Protein AF-A0A7V4Q8A7-F1 (afdb_monomer_lite)

Foldseek 3Di:
DVVVVVVVVLLVVLVVVLVVCLVCVQVVCVVVVHDCLCSVLSNLVSVLVVLVVLVVVLLVVCVVVVVVVLSVVLVVQLVVQLVVLQVVLVVVHDVSHSVSSSVSSVVSSVVSVVVVVVVVVVVCCVVPVVD

Secondary structure (DSSP, 8-state):
-HHHHHHHHHHHHHHHHHHHHHHHHHHHHHHTT--GGGHHHHHHHHHHHHHHHHHHHHHHHHHHTT-HHHHHHHHHHHHHHHHHHHHHHHHH-GGGTTHHHHHHHHHHHHHHHHHHHHHHHHHHHHHHS--

Radius of gyration: 18.24 Å; chains: 1; bounding box: 48×32×51 Å

Structure (mmCIF, N/CA/C/O backbone):
data_AF-A0A7V4Q8A7-F1
#
_entry.id   AF-A0A7V4Q8A7-F1
#
loop_
_atom_site.group_PDB
_atom_site.id
_atom_site.type_symbol
_atom_site.label_atom_id
_atom_site.label_alt_id
_atom_site.label_comp_id
_atom_site.label_asym_id
_atom_site.label_entity_id
_atom_site.label_seq_id
_atom_site.pdbx_PDB_ins_code
_atom_site.Cartn_x
_atom_site.Cartn_y
_atom_site.Cartn_z
_atom_site.occupancy
_atom_site.B_iso_or_equiv
_atom_site.auth_seq_id
_atom_site.auth_comp_id
_atom_site.auth_asym_id
_atom_site.auth_atom_id
_atom_site.pdbx_PDB_model_num
ATOM 1 N N . ARG A 1 1 ? -4.305 15.530 18.079 1.00 52.50 1 ARG A N 1
ATOM 2 C CA . ARG A 1 1 ? -3.205 16.187 17.324 1.00 52.50 1 ARG A CA 1
ATOM 3 C C . ARG A 1 1 ? -2.161 15.172 16.861 1.00 52.50 1 ARG A C 1
ATOM 5 O O . ARG A 1 1 ? -2.048 15.027 15.655 1.00 52.50 1 ARG A O 1
ATOM 12 N N . MET A 1 2 ? -1.559 14.378 17.760 1.00 59.06 2 MET A N 1
ATOM 13 C CA . MET A 1 2 ? -0.540 13.366 17.405 1.00 59.06 2 MET A CA 1
ATOM 14 C C . MET A 1 2 ? -0.938 12.386 16.282 1.00 59.06 2 MET A C 1
ATOM 16 O O . MET A 1 2 ? -0.167 12.187 15.354 1.00 59.06 2 MET A O 1
ATOM 20 N N . ALA A 1 3 ? -2.156 11.825 16.295 1.00 64.75 3 ALA A N 1
ATOM 21 C CA . ALA A 1 3 ? -2.579 10.874 15.253 1.00 64.75 3 ALA A CA 1
ATOM 22 C C . ALA A 1 3 ? -2.663 11.496 13.844 1.00 64.75 3 ALA A C 1
ATOM 24 O O . ALA A 1 3 ? -2.374 10.839 12.850 1.00 64.75 3 ALA A O 1
ATOM 25 N N . ARG A 1 4 ? -3.033 12.781 13.751 1.00 71.00 4 ARG A N 1
ATOM 26 C CA . ARG A 1 4 ? -3.128 13.493 12.471 1.00 71.00 4 ARG A CA 1
ATOM 27 C C . ARG A 1 4 ? -1.733 13.802 11.922 1.00 71.00 4 ARG A C 1
ATOM 29 O O . ARG A 1 4 ? -1.510 13.622 10.733 1.00 71.00 4 ARG A O 1
ATOM 36 N N . GLU A 1 5 ? -0.806 14.219 12.782 1.00 78.25 5 GLU A N 1
ATOM 37 C CA . GLU A 1 5 ? 0.594 14.471 12.409 1.00 78.25 5 GLU A CA 1
ATOM 38 C C . GLU A 1 5 ? 1.302 13.195 11.944 1.00 78.25 5 GLU A C 1
ATOM 40 O O . GLU A 1 5 ? 1.916 13.208 10.882 1.00 78.25 5 GLU A O 1
ATOM 45 N N . GLY A 1 6 ? 1.110 12.070 12.644 1.00 80.06 6 GLY A N 1
ATOM 46 C CA . GLY A 1 6 ? 1.687 10.786 12.237 1.00 80.06 6 GLY A CA 1
ATOM 47 C C . GLY A 1 6 ? 1.229 10.328 10.847 1.00 80.06 6 GLY A C 1
ATOM 48 O O . GLY A 1 6 ? 2.048 9.895 10.041 1.00 80.06 6 GLY A O 1
ATOM 49 N N . ILE A 1 7 ? -0.061 10.485 10.521 1.00 81.62 7 ILE A N 1
ATOM 50 C CA . ILE A 1 7 ? -0.581 10.167 9.179 1.00 81.62 7 ILE A CA 1
ATOM 51 C C . ILE A 1 7 ? 0.042 11.086 8.118 1.00 81.62 7 ILE A C 1
ATOM 53 O O . ILE A 1 7 ? 0.434 10.612 7.052 1.00 81.62 7 ILE A O 1
ATOM 57 N N . TYR A 1 8 ? 0.174 12.386 8.402 1.00 85.44 8 TYR A N 1
ATOM 58 C CA . TYR A 1 8 ? 0.816 13.317 7.471 1.00 85.44 8 TYR A CA 1
ATOM 59 C C . TYR A 1 8 ? 2.285 12.981 7.225 1.00 85.44 8 TYR A C 1
ATOM 61 O O . TYR A 1 8 ? 2.737 13.074 6.085 1.00 85.44 8 TYR A O 1
ATOM 69 N N . ASP A 1 9 ? 3.027 12.582 8.252 1.00 90.06 9 ASP A N 1
ATOM 70 C CA . ASP A 1 9 ? 4.436 12.230 8.094 1.00 90.06 9 ASP A CA 1
ATOM 71 C C . ASP A 1 9 ? 4.613 10.933 7.302 1.00 90.06 9 ASP A C 1
ATOM 73 O O . ASP A 1 9 ? 5.452 10.883 6.403 1.00 90.06 9 ASP A O 1
ATOM 77 N N . ILE A 1 10 ? 3.755 9.932 7.524 1.00 89.56 10 ILE A N 1
ATOM 78 C CA . ILE A 1 10 ? 3.729 8.709 6.709 1.00 89.56 10 ILE A CA 1
ATOM 79 C C . ILE A 1 10 ? 3.475 9.045 5.233 1.00 89.56 10 ILE A C 1
ATOM 81 O O . ILE A 1 10 ? 4.205 8.578 4.358 1.00 89.56 10 ILE A O 1
ATOM 85 N N . ILE A 1 11 ? 2.476 9.887 4.946 1.00 89.44 11 ILE A N 1
ATOM 86 C CA . ILE A 1 11 ? 2.150 10.286 3.569 1.00 89.44 11 ILE A CA 1
ATOM 87 C C . ILE A 1 11 ? 3.319 11.039 2.926 1.00 89.44 11 ILE A C 1
ATOM 89 O O . ILE A 1 11 ? 3.654 10.760 1.776 1.00 89.44 11 ILE A O 1
ATOM 93 N N . LYS A 1 12 ? 3.972 11.961 3.646 1.00 92.50 12 LYS A N 1
ATOM 94 C CA . LYS A 1 12 ? 5.145 12.687 3.129 1.00 92.50 12 LYS A CA 1
ATOM 95 C C . LYS A 1 12 ? 6.285 11.739 2.783 1.00 92.50 12 LYS A C 1
ATOM 97 O O . LYS A 1 12 ? 6.854 11.857 1.701 1.00 92.50 12 LYS A O 1
ATOM 102 N N . VAL A 1 13 ? 6.612 10.808 3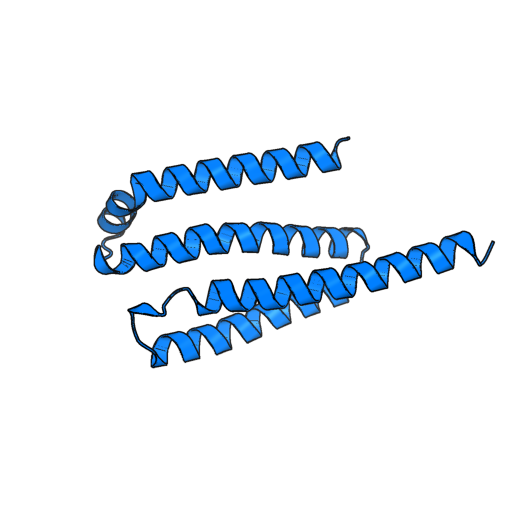.681 1.00 93.69 13 VAL A N 1
ATOM 103 C CA . VAL A 1 13 ? 7.691 9.837 3.461 1.00 93.69 13 VAL A CA 1
ATOM 104 C C . VAL A 1 13 ? 7.361 8.943 2.268 1.00 93.69 13 VAL A C 1
ATOM 106 O O . VAL A 1 13 ? 8.205 8.776 1.391 1.00 93.69 13 VAL A O 1
ATOM 109 N N . GLN A 1 14 ? 6.126 8.443 2.171 1.00 94.75 14 GLN A N 1
ATOM 110 C CA . GLN A 1 14 ? 5.699 7.616 1.043 1.00 94.75 14 GLN A CA 1
ATOM 111 C C . GLN A 1 14 ? 5.726 8.388 -0.283 1.00 94.75 14 GLN A C 1
ATOM 113 O O . GLN A 1 14 ? 6.173 7.851 -1.297 1.00 94.75 14 GLN A O 1
ATOM 118 N N . ALA A 1 15 ? 5.289 9.650 -0.294 1.00 93.25 15 ALA A N 1
ATOM 119 C CA . ALA A 1 15 ? 5.328 10.497 -1.483 1.00 93.25 15 ALA A CA 1
ATOM 120 C C . ALA A 1 15 ? 6.772 10.792 -1.918 1.00 93.25 15 ALA A C 1
ATOM 122 O O . ALA A 1 15 ? 7.099 10.658 -3.096 1.00 93.25 15 ALA A O 1
ATOM 123 N N . ALA A 1 16 ? 7.655 11.123 -0.972 1.00 95.38 16 ALA A N 1
ATOM 124 C CA . ALA A 1 16 ? 9.072 11.344 -1.243 1.00 95.38 16 ALA A CA 1
ATOM 125 C C . ALA A 1 16 ? 9.747 10.076 -1.788 1.00 95.38 16 ALA A C 1
ATOM 127 O O . ALA A 1 16 ? 10.448 10.142 -2.798 1.00 95.38 16 ALA A O 1
ATOM 128 N N . ALA A 1 17 ? 9.481 8.917 -1.178 1.00 93.94 17 ALA A N 1
ATOM 129 C CA . ALA A 1 17 ? 9.972 7.626 -1.653 1.00 93.94 17 ALA A CA 1
ATOM 130 C C . ALA A 1 17 ? 9.453 7.308 -3.062 1.00 93.94 17 ALA A C 1
ATOM 132 O O . ALA A 1 17 ? 10.224 6.903 -3.927 1.00 93.94 17 ALA A O 1
ATOM 133 N N . THR A 1 18 ? 8.169 7.561 -3.321 1.00 94.56 18 THR A N 1
ATOM 134 C CA . THR A 1 18 ? 7.551 7.361 -4.640 1.00 94.56 18 THR A CA 1
ATOM 135 C C . THR A 1 18 ? 8.241 8.210 -5.705 1.00 94.56 18 THR A C 1
ATOM 137 O O . THR A 1 18 ? 8.662 7.681 -6.730 1.00 94.56 18 THR A O 1
ATOM 140 N N . ILE A 1 19 ? 8.438 9.507 -5.449 1.00 95.38 19 ILE A N 1
ATOM 141 C CA . ILE A 1 19 ? 9.128 10.413 -6.379 1.00 95.38 19 ILE A CA 1
ATOM 142 C C . ILE A 1 19 ? 10.576 9.961 -6.605 1.00 95.38 19 ILE A C 1
ATOM 144 O O . ILE A 1 19 ? 11.026 9.894 -7.749 1.00 95.38 19 ILE A O 1
ATOM 148 N N . ALA A 1 20 ? 11.294 9.606 -5.538 1.00 95.06 20 ALA A N 1
ATOM 149 C CA . ALA A 1 20 ? 12.671 9.131 -5.630 1.00 95.06 20 ALA A CA 1
ATOM 150 C C . ALA A 1 20 ? 12.784 7.862 -6.492 1.00 95.06 20 ALA A C 1
ATOM 152 O O . ALA A 1 20 ? 13.629 7.799 -7.385 1.00 95.06 20 ALA A O 1
ATOM 153 N N . VAL A 1 21 ? 11.901 6.879 -6.290 1.00 94.25 21 VAL A N 1
ATOM 154 C CA . VAL A 1 21 ? 11.891 5.644 -7.088 1.00 94.25 21 VAL A CA 1
ATOM 155 C C . VAL A 1 21 ? 11.476 5.914 -8.532 1.00 94.25 21 VAL A C 1
ATOM 157 O O . VAL A 1 21 ? 12.035 5.306 -9.438 1.00 94.25 21 VAL A O 1
ATOM 160 N N . PHE A 1 22 ? 10.562 6.850 -8.791 1.00 92.94 22 PHE A N 1
ATOM 161 C CA . PHE A 1 22 ? 10.199 7.216 -10.163 1.00 92.94 22 PHE A CA 1
ATOM 162 C C . PHE A 1 22 ? 11.380 7.831 -10.924 1.00 92.94 22 PHE A C 1
ATOM 164 O O . PHE A 1 22 ? 11.644 7.439 -12.063 1.00 92.94 22 PHE A O 1
ATOM 171 N N . LEU A 1 23 ? 12.126 8.731 -10.275 1.00 93.94 23 LEU A N 1
ATOM 172 C CA . LEU A 1 23 ? 13.326 9.365 -10.831 1.00 93.94 23 LEU A CA 1
ATOM 173 C C . LEU A 1 23 ? 14.461 8.358 -11.049 1.00 93.94 23 LEU A C 1
ATOM 175 O O . LEU A 1 23 ? 15.137 8.386 -12.075 1.00 93.94 23 LEU A O 1
ATOM 179 N N . MET A 1 24 ? 14.668 7.456 -10.088 1.00 93.19 24 MET A N 1
ATOM 180 C CA . MET A 1 24 ? 15.769 6.490 -10.105 1.00 93.19 24 MET A CA 1
ATOM 181 C C . MET A 1 24 ? 15.387 5.138 -10.716 1.00 93.19 24 MET A C 1
ATOM 183 O O . MET A 1 24 ? 16.229 4.246 -10.772 1.00 93.19 24 MET A O 1
ATOM 187 N N . GLY A 1 25 ? 14.150 4.963 -11.187 1.00 89.25 25 GLY A N 1
ATOM 188 C CA . GLY A 1 25 ? 13.586 3.652 -11.518 1.00 89.25 25 GLY A CA 1
ATOM 189 C C . GLY A 1 25 ? 14.422 2.877 -12.529 1.00 89.25 25 GLY A C 1
ATOM 190 O O . GLY A 1 25 ? 14.760 1.719 -12.300 1.00 89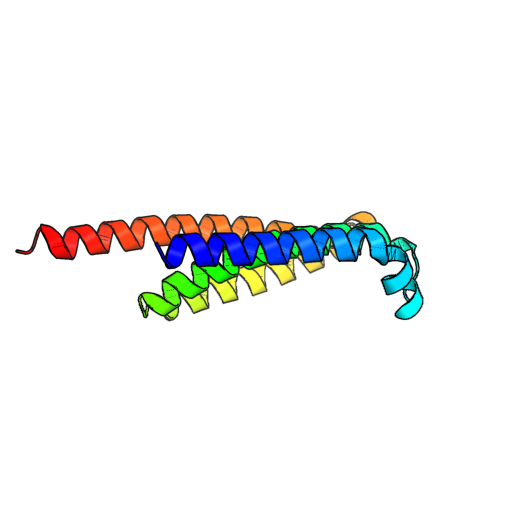.25 25 GLY A O 1
ATOM 191 N N . ARG A 1 26 ? 14.856 3.535 -13.612 1.00 89.56 26 ARG A N 1
ATOM 192 C CA . ARG A 1 26 ? 15.713 2.897 -14.623 1.00 89.56 26 ARG A CA 1
ATOM 193 C C . ARG A 1 26 ? 17.061 2.473 -14.041 1.00 89.56 26 ARG A C 1
ATOM 195 O O . ARG A 1 26 ? 17.493 1.355 -14.296 1.00 89.56 26 ARG A O 1
ATOM 202 N N . THR A 1 27 ? 17.687 3.342 -13.249 1.00 90.12 27 THR A N 1
ATOM 203 C CA . THR A 1 27 ? 18.973 3.078 -12.590 1.00 90.12 27 THR A CA 1
ATOM 204 C C . THR A 1 27 ? 18.864 1.905 -11.620 1.00 90.12 27 THR A C 1
ATOM 206 O O . THR A 1 27 ? 19.707 1.011 -11.657 1.00 90.12 27 THR A O 1
ATOM 209 N N . LEU A 1 28 ? 17.799 1.867 -10.811 1.00 90.19 28 LEU A N 1
ATOM 210 C CA . LEU A 1 28 ? 17.501 0.775 -9.882 1.00 90.19 28 LEU A CA 1
ATOM 211 C C . LEU A 1 28 ? 17.349 -0.559 -10.621 1.00 90.19 28 LEU A C 1
ATOM 213 O O . LEU A 1 28 ? 17.972 -1.542 -10.226 1.00 90.19 28 LEU A O 1
ATOM 217 N N . LEU A 1 29 ? 16.600 -0.586 -11.731 1.00 90.12 29 LEU A N 1
ATOM 218 C CA . LEU A 1 29 ? 16.446 -1.795 -12.548 1.00 90.12 29 LEU A CA 1
ATOM 219 C C . LEU A 1 29 ? 17.781 -2.259 -13.135 1.00 90.12 29 LEU A C 1
ATOM 221 O O . LEU A 1 29 ? 18.123 -3.434 -13.023 1.00 90.12 29 LEU A O 1
ATOM 225 N N . THR A 1 30 ? 18.563 -1.346 -13.717 1.00 90.06 30 THR A N 1
ATOM 226 C CA . THR A 1 30 ? 19.862 -1.700 -14.307 1.00 90.06 30 THR A CA 1
ATOM 227 C C . THR A 1 30 ? 20.871 -2.165 -13.261 1.00 90.06 30 THR A C 1
ATOM 229 O O . THR A 1 30 ? 21.623 -3.098 -13.525 1.00 90.06 30 THR A O 1
ATOM 232 N N . MET A 1 31 ? 20.860 -1.568 -12.065 1.00 90.81 31 MET A N 1
ATOM 233 C CA . MET A 1 31 ? 21.716 -1.975 -10.949 1.00 90.81 31 MET A CA 1
ATOM 234 C C . MET A 1 31 ? 21.329 -3.361 -10.420 1.00 90.81 31 MET A C 1
ATOM 236 O O . MET A 1 31 ? 22.201 -4.138 -10.048 1.00 90.81 31 MET A O 1
ATOM 240 N N . ALA A 1 32 ? 20.036 -3.691 -10.441 1.00 88.62 32 ALA A N 1
ATOM 241 C CA . ALA A 1 32 ? 19.523 -5.012 -10.090 1.00 88.62 32 ALA A CA 1
ATOM 242 C C . ALA A 1 32 ? 19.715 -6.071 -11.198 1.00 88.62 32 ALA A C 1
ATOM 244 O O . ALA A 1 32 ? 19.355 -7.229 -10.997 1.00 88.62 32 ALA A O 1
ATOM 245 N N . GLY A 1 33 ? 20.248 -5.701 -12.371 1.00 88.69 33 GLY A N 1
ATOM 246 C CA . GLY A 1 33 ? 20.380 -6.604 -13.521 1.00 88.69 33 GLY A CA 1
ATOM 247 C C . GLY A 1 33 ? 19.046 -6.957 -14.196 1.00 88.69 33 GLY A C 1
ATOM 248 O O . GLY A 1 33 ? 18.967 -7.933 -14.939 1.00 88.69 33 GLY A O 1
ATOM 249 N N . ILE A 1 34 ? 17.992 -6.177 -13.944 1.00 87.50 34 ILE A N 1
ATOM 250 C CA . ILE A 1 34 ? 16.641 -6.396 -14.467 1.00 87.50 34 ILE A CA 1
ATOM 251 C C . ILE A 1 34 ? 16.453 -5.583 -15.753 1.00 87.50 34 ILE A C 1
ATOM 253 O O . ILE A 1 34 ? 16.812 -4.406 -15.837 1.00 87.50 34 ILE A O 1
ATOM 257 N N . GLY A 1 35 ? 15.862 -6.205 -16.775 1.00 85.94 35 GLY A N 1
ATOM 258 C CA . GLY A 1 35 ? 15.581 -5.539 -18.046 1.00 85.94 35 GLY A CA 1
ATOM 259 C C . GLY A 1 35 ? 14.626 -4.350 -17.886 1.00 85.94 35 GLY A C 1
ATOM 260 O O . GLY A 1 35 ? 13.627 -4.430 -17.179 1.00 85.94 35 GLY A O 1
ATOM 261 N N . VAL A 1 36 ? 14.876 -3.261 -18.619 1.00 83.06 36 VAL A N 1
ATOM 262 C CA . VAL A 1 36 ? 14.062 -2.023 -18.573 1.00 83.06 36 VAL A CA 1
ATOM 263 C C . VAL A 1 36 ? 12.602 -2.253 -19.009 1.00 83.06 36 VAL A C 1
ATOM 265 O O . VAL A 1 36 ? 11.739 -1.420 -18.761 1.00 83.06 36 VAL A O 1
ATOM 268 N N . VAL A 1 37 ? 12.288 -3.410 -19.598 1.00 85.94 37 VAL A N 1
ATOM 269 C CA . VAL A 1 37 ? 10.913 -3.832 -19.916 1.00 85.94 37 VAL A CA 1
ATOM 270 C C . VAL A 1 37 ? 10.001 -3.902 -18.681 1.00 85.94 37 VAL A C 1
ATOM 272 O O . VAL A 1 37 ? 8.798 -3.706 -18.808 1.00 85.94 37 VAL A O 1
ATOM 275 N N . TYR A 1 38 ? 10.561 -4.107 -17.484 1.00 86.88 38 TYR A N 1
ATOM 276 C CA . TYR A 1 38 ? 9.814 -4.162 -16.221 1.00 86.88 38 TYR A CA 1
ATOM 277 C C . TYR A 1 38 ? 9.615 -2.787 -15.562 1.00 86.88 38 TYR A C 1
ATOM 279 O O . TYR A 1 38 ? 9.085 -2.698 -14.459 1.00 86.88 38 TYR A O 1
ATOM 287 N N . LEU A 1 39 ? 10.019 -1.692 -16.214 1.00 88.12 39 LEU A N 1
ATOM 288 C CA . LEU A 1 39 ? 9.831 -0.341 -15.677 1.00 88.12 39 LEU A CA 1
ATOM 289 C C . LEU A 1 39 ? 8.351 -0.007 -15.377 1.00 88.12 39 LEU A C 1
ATOM 291 O O . LEU A 1 39 ? 8.089 0.543 -14.308 1.00 88.12 39 LEU A O 1
ATOM 295 N N . PRO A 1 40 ? 7.370 -0.365 -16.236 1.00 88.50 40 PRO A N 1
ATOM 296 C CA . PRO A 1 40 ? 5.957 -0.138 -15.930 1.00 88.50 40 PRO A CA 1
ATOM 297 C C . PRO A 1 40 ? 5.491 -0.910 -14.691 1.00 88.50 40 PRO A C 1
ATOM 299 O O . PRO A 1 40 ? 4.725 -0.373 -13.896 1.00 88.50 40 PRO A O 1
ATOM 302 N N . LEU A 1 41 ? 5.999 -2.133 -14.498 1.00 90.12 41 LEU A N 1
ATOM 303 C CA . LEU A 1 41 ? 5.713 -2.950 -13.318 1.00 90.12 41 LEU A CA 1
ATOM 304 C C . LEU A 1 41 ? 6.192 -2.251 -12.042 1.00 90.12 41 LEU A C 1
ATOM 306 O O . LEU A 1 41 ? 5.414 -2.099 -11.107 1.00 90.12 41 LEU A O 1
ATOM 310 N N . LEU A 1 42 ? 7.431 -1.740 -12.044 1.00 91.38 42 LEU A N 1
ATOM 311 C CA . LEU A 1 42 ? 7.963 -0.973 -10.915 1.00 91.38 42 LEU A CA 1
ATOM 312 C C . LEU A 1 42 ? 7.052 0.214 -10.570 1.00 91.38 42 LEU A C 1
ATOM 314 O O . LEU A 1 42 ? 6.760 0.444 -9.401 1.00 91.38 42 LEU A O 1
ATOM 318 N N . TYR A 1 43 ? 6.590 0.971 -11.567 1.00 91.06 43 TYR A N 1
ATOM 319 C CA . TYR A 1 43 ? 5.723 2.125 -11.321 1.00 91.06 43 TYR A CA 1
ATOM 320 C C . TYR A 1 43 ? 4.363 1.733 -10.741 1.00 91.06 43 TYR A C 1
ATOM 322 O O . TYR A 1 43 ? 3.886 2.403 -9.824 1.00 91.06 43 TYR A O 1
ATOM 330 N N . ILE A 1 44 ? 3.764 0.643 -11.224 1.00 91.88 44 ILE A N 1
ATOM 331 C CA . ILE A 1 44 ? 2.509 0.112 -10.677 1.00 91.88 44 ILE A CA 1
ATOM 332 C C . ILE A 1 44 ? 2.705 -0.327 -9.223 1.00 91.88 44 ILE A C 1
ATOM 334 O O . ILE A 1 44 ? 1.909 0.053 -8.365 1.00 91.88 44 ILE A O 1
ATOM 338 N N . ASP A 1 45 ? 3.778 -1.059 -8.926 1.00 91.81 45 ASP A N 1
ATOM 339 C CA . ASP A 1 45 ? 4.050 -1.559 -7.578 1.00 91.81 45 ASP A CA 1
ATOM 340 C C . ASP A 1 45 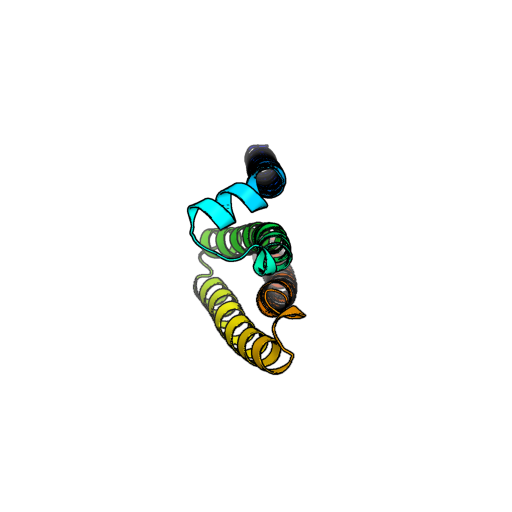? 4.327 -0.423 -6.593 1.00 91.81 45 ASP A C 1
ATOM 342 O O . ASP A 1 45 ? 3.804 -0.435 -5.482 1.00 91.81 45 ASP A O 1
ATOM 346 N N . VAL A 1 46 ? 5.075 0.609 -6.993 1.00 94.19 46 VAL A N 1
ATOM 347 C CA . VAL A 1 46 ? 5.345 1.777 -6.136 1.00 94.19 46 VAL A CA 1
ATOM 348 C C . VAL A 1 46 ? 4.052 2.509 -5.769 1.00 94.19 46 VAL A C 1
ATOM 350 O O . VAL A 1 46 ? 3.862 2.890 -4.611 1.00 94.19 46 VAL A O 1
ATOM 353 N N . VAL A 1 47 ? 3.134 2.673 -6.726 1.00 92.12 47 VAL A N 1
ATOM 354 C CA . VAL A 1 47 ? 1.801 3.233 -6.451 1.00 92.12 47 VAL A CA 1
ATOM 355 C C . VAL A 1 47 ? 0.990 2.282 -5.564 1.00 92.12 47 VAL A C 1
ATOM 357 O O . VAL A 1 47 ? 0.345 2.725 -4.611 1.00 92.12 47 VAL A O 1
ATOM 360 N N . GLY A 1 48 ? 1.067 0.975 -5.822 1.00 94.00 48 GLY A N 1
ATOM 361 C CA . GLY A 1 48 ? 0.432 -0.063 -5.013 1.00 94.00 48 GLY A CA 1
ATOM 362 C C . GLY A 1 48 ? 0.902 -0.056 -3.556 1.00 94.00 48 GLY A C 1
ATOM 363 O O . GLY A 1 48 ? 0.079 -0.163 -2.650 1.00 94.00 48 GLY A O 1
ATOM 364 N N . VAL A 1 49 ? 2.189 0.182 -3.292 1.00 94.25 49 VAL A N 1
ATOM 365 C CA . VAL A 1 49 ? 2.718 0.338 -1.926 1.00 94.25 49 VAL A CA 1
ATOM 366 C C . VAL A 1 49 ? 2.059 1.524 -1.213 1.00 94.25 49 VAL A C 1
ATOM 368 O O . VAL A 1 49 ? 1.787 1.441 -0.018 1.00 94.25 49 VAL A O 1
ATOM 371 N N . GLY A 1 50 ? 1.698 2.594 -1.929 1.00 92.81 50 GLY A N 1
ATOM 372 C CA . GLY A 1 50 ? 0.898 3.685 -1.365 1.00 92.81 50 GLY A CA 1
ATOM 373 C C . GLY A 1 50 ? -0.454 3.212 -0.813 1.00 92.81 50 GLY A C 1
ATOM 374 O O . GLY A 1 50 ? -0.832 3.581 0.299 1.00 92.81 50 GLY A O 1
ATOM 375 N N . LEU A 1 51 ? -1.150 2.329 -1.537 1.00 93.38 51 LEU A N 1
ATOM 376 C CA . LEU A 1 51 ? -2.366 1.673 -1.041 1.00 93.38 51 LEU A CA 1
ATOM 377 C C . LEU A 1 51 ? -2.054 0.724 0.126 1.00 93.38 51 LEU A C 1
ATOM 379 O O . LEU A 1 51 ? -2.792 0.682 1.110 1.00 93.38 51 LEU A O 1
ATOM 383 N N . GLN A 1 52 ? -0.934 0.004 0.068 1.00 95.12 52 GLN A N 1
ATOM 384 C CA . GLN A 1 52 ? -0.510 -0.892 1.143 1.00 95.12 52 GLN A CA 1
ATOM 385 C C . GLN A 1 52 ? -0.278 -0.152 2.465 1.00 95.12 52 GLN A C 1
ATOM 387 O O . GLN A 1 52 ? -0.612 -0.677 3.524 1.00 95.12 52 GLN A O 1
ATOM 392 N N . VAL A 1 53 ? 0.240 1.077 2.426 1.00 94.25 53 VAL A N 1
ATOM 393 C CA . VAL A 1 53 ? 0.397 1.921 3.618 1.00 94.25 53 VAL A CA 1
ATOM 394 C C . VAL A 1 53 ? -0.960 2.230 4.262 1.00 94.25 53 VAL A C 1
ATOM 396 O O . VAL A 1 53 ? -1.090 2.153 5.485 1.00 94.25 53 VAL A O 1
ATOM 399 N N . VAL A 1 54 ? -1.994 2.505 3.459 1.00 92.88 54 VAL A N 1
ATOM 400 C CA . VAL A 1 54 ? -3.371 2.691 3.956 1.00 92.88 54 VAL A CA 1
ATOM 401 C C . VAL A 1 54 ? -3.884 1.409 4.611 1.00 92.88 54 VAL A C 1
ATOM 403 O O . VAL A 1 54 ? -4.425 1.448 5.717 1.00 92.88 54 VAL A O 1
ATOM 406 N N . PHE A 1 55 ? -3.661 0.263 3.966 1.00 95.19 55 PHE A N 1
ATOM 407 C CA . PHE A 1 55 ? -4.020 -1.040 4.520 1.00 95.19 55 PHE A CA 1
ATOM 408 C C . PHE A 1 55 ? -3.317 -1.321 5.859 1.00 95.19 55 PHE A C 1
ATOM 410 O O . PHE A 1 55 ? -3.959 -1.763 6.815 1.00 95.19 55 PHE A O 1
ATOM 417 N N . LEU A 1 56 ? -2.027 -0.985 5.970 1.00 94.31 56 LEU A N 1
ATOM 418 C CA . LEU A 1 56 ? -1.273 -1.067 7.221 1.00 94.31 56 LEU A CA 1
ATOM 419 C C . LEU A 1 56 ? -1.894 -0.192 8.316 1.00 94.31 56 LEU A C 1
ATOM 421 O O . LEU A 1 56 ? -1.973 -0.617 9.467 1.00 94.31 56 LEU A O 1
ATOM 425 N N . GLY A 1 57 ? -2.362 1.007 7.960 1.00 91.88 57 GLY A N 1
ATOM 426 C CA . GLY A 1 57 ? -3.088 1.893 8.869 1.00 91.88 57 GLY A CA 1
ATOM 427 C C . GLY A 1 57 ? -4.351 1.239 9.435 1.00 91.88 57 GLY A C 1
ATOM 428 O O . GLY A 1 57 ? -4.561 1.262 10.646 1.00 91.88 57 GLY A O 1
ATOM 429 N N . ILE A 1 58 ? -5.149 0.584 8.586 1.00 91.94 58 ILE A N 1
ATOM 430 C CA . ILE A 1 58 ? -6.357 -0.145 9.009 1.00 91.94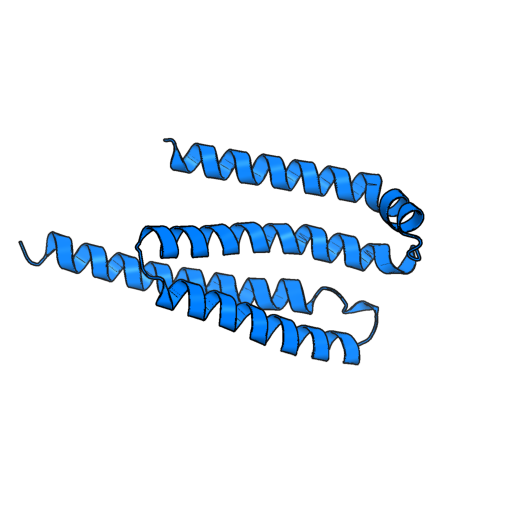 58 ILE A CA 1
ATOM 431 C C . ILE A 1 58 ? -5.997 -1.298 9.954 1.00 91.94 58 ILE A C 1
ATOM 433 O O . ILE A 1 58 ? -6.612 -1.444 11.012 1.00 91.94 58 ILE A O 1
ATOM 437 N N . ILE A 1 59 ? -4.983 -2.101 9.612 1.00 94.81 59 ILE A N 1
ATOM 438 C CA . ILE A 1 59 ? -4.506 -3.185 10.485 1.00 94.81 59 ILE A CA 1
ATOM 439 C C . ILE A 1 59 ? -4.060 -2.627 11.836 1.00 94.81 59 ILE A C 1
ATOM 441 O O . ILE A 1 59 ? -4.412 -3.191 12.870 1.00 94.81 59 ILE A O 1
ATOM 445 N N . ASN A 1 60 ? -3.312 -1.523 11.842 1.00 92.38 60 ASN A N 1
ATOM 446 C CA . ASN A 1 60 ? -2.822 -0.905 13.068 1.00 92.38 60 ASN A CA 1
ATOM 447 C C . ASN A 1 60 ? -3.986 -0.479 13.973 1.00 92.38 60 ASN A C 1
ATOM 449 O O . ASN A 1 60 ? -3.983 -0.802 15.156 1.00 92.38 60 ASN A O 1
ATOM 453 N N . ILE A 1 61 ? -5.040 0.121 13.412 1.00 89.94 61 ILE A N 1
ATOM 454 C CA . ILE A 1 61 ? -6.255 0.452 14.170 1.00 89.94 61 ILE A CA 1
ATOM 455 C C . ILE A 1 61 ? -6.895 -0.811 14.769 1.00 89.94 61 ILE A C 1
ATOM 457 O O . ILE A 1 61 ? -7.261 -0.819 15.943 1.00 89.94 61 ILE A O 1
ATOM 461 N N . TYR A 1 62 ? -6.997 -1.907 14.013 1.00 90.75 62 TYR A N 1
ATOM 462 C CA . TYR A 1 62 ? -7.537 -3.161 14.549 1.00 90.75 62 TYR A CA 1
ATOM 463 C C . TYR A 1 62 ? -6.681 -3.776 15.656 1.00 90.75 62 TYR A C 1
ATOM 465 O O . TYR A 1 62 ? -7.231 -4.317 16.617 1.00 90.75 62 TYR A O 1
ATOM 473 N N . LEU A 1 63 ? -5.357 -3.704 15.529 1.00 89.06 63 LEU A N 1
ATOM 474 C CA . LEU A 1 63 ? -4.430 -4.151 16.566 1.00 89.06 63 LEU A CA 1
ATOM 475 C C . LEU A 1 63 ? -4.504 -3.251 17.803 1.00 89.06 63 LEU A C 1
ATOM 477 O O . LEU A 1 63 ? -4.462 -3.761 18.918 1.00 89.06 63 LEU A O 1
ATOM 481 N N . TYR A 1 64 ? -4.691 -1.943 17.617 1.00 90.06 64 TYR A N 1
ATOM 482 C CA . TYR A 1 64 ? -4.902 -0.983 18.698 1.00 90.06 64 TYR A CA 1
ATOM 483 C C . TYR A 1 64 ? -6.195 -1.263 19.474 1.00 90.06 64 TYR A C 1
ATOM 485 O O . TYR A 1 64 ? -6.211 -1.198 20.699 1.00 90.06 64 TYR A O 1
ATOM 493 N N . LEU A 1 65 ? -7.266 -1.650 18.776 1.00 87.19 65 LEU A N 1
ATOM 494 C CA . LEU A 1 65 ? -8.532 -2.082 19.381 1.00 87.19 65 LEU A CA 1
ATOM 495 C C . LEU A 1 65 ? -8.484 -3.519 19.950 1.00 87.19 65 LEU A C 1
ATOM 497 O O . LEU A 1 65 ? -9.527 -4.059 20.318 1.00 87.19 65 LEU A O 1
ATOM 501 N N . ASP A 1 66 ? -7.307 -4.162 19.967 1.00 89.62 66 ASP A N 1
ATOM 502 C CA . ASP A 1 66 ? -7.056 -5.564 20.352 1.00 89.62 66 ASP A CA 1
ATOM 503 C C . ASP A 1 66 ? -7.950 -6.592 19.616 1.00 89.62 66 ASP A C 1
ATOM 505 O O . ASP A 1 66 ? -8.148 -7.734 20.032 1.00 89.62 66 ASP A O 1
ATOM 509 N N . ARG A 1 67 ? -8.471 -6.224 18.438 1.00 86.00 67 ARG A N 1
ATOM 510 C CA . ARG A 1 67 ? -9.312 -7.066 17.567 1.00 86.00 67 ARG A CA 1
ATOM 511 C C . ARG A 1 67 ? -8.439 -7.917 16.639 1.00 86.00 67 ARG A C 1
ATOM 513 O O . ARG A 1 67 ? -8.596 -7.898 15.417 1.00 86.00 67 ARG A O 1
ATOM 520 N N . ARG A 1 68 ? -7.534 -8.713 17.214 1.00 90.50 68 ARG A N 1
ATOM 521 C CA . ARG A 1 68 ? -6.527 -9.505 16.469 1.00 90.50 68 ARG A CA 1
ATOM 522 C C . ARG A 1 68 ? -7.136 -10.416 15.398 1.00 90.50 68 ARG A C 1
ATOM 524 O O . ARG A 1 68 ? -6.576 -10.547 14.315 1.00 90.50 68 ARG A O 1
ATOM 531 N N . GLY A 1 69 ? -8.317 -10.983 15.658 1.00 92.12 69 GLY A N 1
ATOM 532 C CA . GLY A 1 69 ? -9.030 -11.818 14.685 1.00 92.12 69 GLY A CA 1
ATOM 533 C C . GLY A 1 69 ? -9.426 -11.075 13.403 1.00 92.12 69 GLY A C 1
ATOM 534 O O . GLY A 1 69 ? -9.327 -11.639 12.317 1.00 92.12 69 GLY A O 1
ATOM 535 N N . ARG A 1 70 ? -9.808 -9.792 13.498 1.00 91.69 70 ARG A N 1
ATOM 536 C CA . ARG A 1 70 ? -10.115 -8.957 12.322 1.00 91.69 70 ARG A CA 1
ATOM 537 C C . ARG A 1 70 ? -8.851 -8.660 11.520 1.00 91.69 70 ARG A C 1
ATOM 539 O O . ARG A 1 70 ? -8.859 -8.820 10.305 1.00 91.69 70 ARG A O 1
ATOM 546 N N . ALA A 1 71 ? -7.759 -8.306 12.198 1.00 93.50 71 ALA A N 1
ATOM 547 C CA . ALA A 1 71 ? -6.466 -8.060 11.556 1.00 93.50 71 ALA A CA 1
ATOM 548 C C . ALA A 1 71 ? -5.935 -9.302 10.812 1.00 93.50 71 ALA A C 1
ATOM 550 O O . ALA A 1 71 ? -5.463 -9.189 9.678 1.00 93.50 71 ALA A O 1
ATOM 551 N N . LEU A 1 72 ? -6.069 -10.492 11.413 1.00 94.62 72 LEU A N 1
ATOM 552 C CA . LEU A 1 72 ? -5.720 -11.764 10.771 1.00 94.62 72 LEU A CA 1
ATOM 553 C C . LEU A 1 72 ? -6.608 -12.051 9.560 1.00 94.62 72 LEU A C 1
ATOM 555 O O . LEU A 1 72 ? -6.095 -12.424 8.509 1.00 94.62 72 LEU A O 1
ATOM 559 N N . PHE A 1 73 ? -7.921 -11.838 9.683 1.00 96.31 73 PHE A N 1
ATOM 560 C CA . PHE A 1 73 ? -8.854 -12.027 8.576 1.00 96.31 73 PHE A CA 1
ATOM 561 C C . PHE A 1 73 ? -8.525 -11.117 7.387 1.00 96.31 73 PHE A C 1
ATOM 563 O O . PHE A 1 73 ? -8.419 -11.609 6.269 1.00 96.31 73 PHE A O 1
ATOM 570 N N . LEU A 1 74 ? -8.302 -9.818 7.618 1.00 95.25 74 LEU A N 1
ATOM 571 C CA . LEU A 1 74 ? -7.942 -8.867 6.560 1.00 95.25 74 LEU A CA 1
ATOM 572 C C . LEU A 1 74 ? -6.613 -9.243 5.889 1.00 95.25 74 LEU A C 1
ATOM 574 O O . LEU A 1 74 ? -6.521 -9.240 4.665 1.00 95.25 74 LEU A O 1
ATOM 578 N N . THR A 1 75 ? -5.591 -9.587 6.675 1.00 96.19 75 THR A N 1
ATOM 579 C CA . THR A 1 75 ? -4.283 -9.999 6.134 1.00 96.19 75 THR A CA 1
ATOM 580 C C . THR A 1 75 ? -4.391 -11.298 5.332 1.00 96.19 75 THR A C 1
ATOM 582 O O . THR A 1 75 ? -3.808 -11.405 4.256 1.00 96.19 75 THR A O 1
ATOM 585 N N . GLY A 1 76 ? -5.169 -12.270 5.816 1.00 96.88 76 GLY A N 1
ATOM 586 C CA . GLY A 1 76 ? -5.436 -13.519 5.103 1.00 96.88 76 GLY A CA 1
ATOM 587 C C . GLY A 1 76 ? -6.222 -13.302 3.809 1.00 96.88 76 GLY A C 1
ATOM 588 O O . GLY A 1 76 ? -5.884 -13.885 2.781 1.00 96.88 76 GLY A O 1
ATOM 589 N N . LEU A 1 77 ? -7.222 -12.416 3.837 1.00 96.44 77 LEU A N 1
ATOM 590 C CA . LEU A 1 77 ? -7.985 -12.013 2.657 1.00 96.44 77 LEU A CA 1
ATOM 591 C C . LEU A 1 77 ? -7.075 -11.362 1.612 1.00 96.44 77 LEU A C 1
ATOM 593 O O . LEU A 1 77 ? -7.120 -11.751 0.447 1.00 96.44 77 LEU A O 1
ATOM 597 N N . PHE A 1 78 ? -6.215 -10.431 2.033 1.00 97.12 78 PHE A N 1
ATOM 598 C CA . PHE A 1 78 ? -5.230 -9.813 1.152 1.00 97.12 78 PHE A CA 1
ATOM 599 C C . PHE A 1 78 ? -4.293 -10.855 0.538 1.00 97.12 78 PHE A C 1
ATOM 601 O O . PHE A 1 78 ? -4.138 -10.881 -0.678 1.00 97.12 78 PHE A O 1
ATOM 608 N N . ALA A 1 79 ? -3.716 -11.750 1.344 1.00 96.44 79 ALA A N 1
ATOM 609 C CA . ALA A 1 79 ? -2.804 -12.782 0.854 1.00 96.44 79 ALA A CA 1
ATOM 610 C C . ALA A 1 79 ? -3.467 -13.698 -0.189 1.00 96.44 79 ALA A C 1
ATOM 612 O O . ALA A 1 79 ? -2.878 -13.976 -1.234 1.00 96.44 79 ALA A O 1
ATOM 613 N N . LEU A 1 80 ? -4.706 -14.126 0.068 1.00 97.12 80 LEU A N 1
ATOM 614 C CA . LEU A 1 80 ? -5.463 -14.992 -0.833 1.00 97.12 80 LEU A CA 1
ATOM 615 C C . LEU A 1 80 ? -5.822 -14.269 -2.136 1.00 97.12 80 LEU A C 1
ATOM 617 O O . LEU A 1 80 ? -5.562 -14.795 -3.217 1.00 97.12 80 LEU A O 1
ATOM 621 N N . LEU A 1 81 ? -6.380 -13.058 -2.052 1.00 95.56 81 LEU A N 1
ATOM 622 C CA . LEU A 1 81 ? -6.735 -12.269 -3.234 1.00 95.56 81 LEU A CA 1
ATOM 623 C C . LEU A 1 81 ? -5.503 -11.900 -4.056 1.00 95.56 81 LEU A C 1
ATOM 625 O O . LEU A 1 81 ? -5.541 -11.996 -5.279 1.00 95.56 81 LEU A O 1
ATOM 629 N N . ASN A 1 82 ? -4.406 -11.522 -3.401 1.00 95.75 82 ASN A N 1
ATOM 630 C CA . ASN A 1 82 ? -3.154 -11.199 -4.070 1.00 95.75 82 ASN A CA 1
ATOM 631 C C . ASN A 1 82 ? -2.611 -12.409 -4.833 1.00 95.75 82 ASN A C 1
ATOM 633 O O . ASN A 1 82 ? -2.189 -12.266 -5.977 1.00 95.75 82 ASN A O 1
ATOM 637 N N . LEU A 1 83 ? -2.668 -13.605 -4.240 1.00 94.19 83 LEU A N 1
ATOM 638 C CA . LEU A 1 83 ? -2.255 -14.839 -4.902 1.00 94.19 83 LEU A CA 1
ATOM 639 C C . LEU A 1 83 ? -3.144 -15.141 -6.114 1.00 94.19 83 LEU A C 1
ATOM 641 O O . LEU A 1 83 ? -2.627 -15.336 -7.212 1.00 94.19 83 LEU A O 1
ATOM 645 N N . LEU A 1 84 ? -4.470 -15.128 -5.944 1.00 94.50 84 LEU A N 1
ATOM 646 C CA . LEU A 1 84 ? -5.407 -15.405 -7.037 1.00 94.50 84 LEU A CA 1
ATOM 647 C C . LEU A 1 84 ? -5.257 -14.403 -8.182 1.00 94.50 84 LEU A C 1
ATOM 649 O O . LEU A 1 84 ? -5.144 -14.798 -9.342 1.00 94.50 84 LEU A O 1
ATOM 653 N N . PHE A 1 85 ? -5.220 -13.110 -7.869 1.00 92.06 85 PHE A N 1
ATOM 654 C CA . PHE A 1 85 ? -5.103 -12.078 -8.890 1.00 92.06 85 PHE A CA 1
ATOM 655 C C . PHE A 1 85 ? -3.725 -12.076 -9.545 1.00 92.06 85 PHE A C 1
ATOM 657 O O . PHE A 1 85 ? -3.644 -11.833 -10.743 1.00 92.06 85 PHE A O 1
ATOM 664 N N . SER A 1 86 ? -2.654 -12.403 -8.817 1.00 91.12 86 SER A N 1
ATOM 665 C CA . SER A 1 86 ? -1.324 -12.564 -9.418 1.00 91.12 86 SER A CA 1
ATOM 666 C C . SER A 1 86 ? -1.297 -13.721 -10.412 1.00 91.12 86 SER A C 1
ATOM 668 O O . SER A 1 86 ? -0.774 -13.557 -11.510 1.00 91.12 86 SER A O 1
ATOM 670 N N . ILE A 1 87 ? -1.911 -14.864 -10.080 1.00 91.62 87 ILE A N 1
ATOM 671 C CA . ILE A 1 87 ? -2.041 -15.993 -11.015 1.00 91.62 87 ILE A CA 1
ATOM 672 C C . ILE A 1 87 ? -2.793 -15.552 -12.274 1.00 91.62 87 ILE A C 1
ATOM 674 O O . ILE A 1 87 ? -2.324 -15.791 -13.384 1.00 91.62 87 ILE A O 1
ATOM 678 N N . VAL A 1 88 ? -3.926 -14.864 -12.113 1.00 90.31 88 VAL A N 1
ATOM 679 C CA . VAL A 1 88 ? -4.713 -14.346 -13.242 1.00 90.31 88 VAL A CA 1
ATOM 680 C C . VAL A 1 88 ? -3.884 -13.372 -14.086 1.00 90.31 88 VAL A C 1
ATOM 682 O O . VAL A 1 88 ? -3.792 -13.554 -15.297 1.00 90.31 88 VAL A O 1
ATOM 685 N N . SER A 1 89 ? -3.208 -12.403 -13.465 1.00 87.19 89 SER A N 1
ATOM 686 C CA . SER A 1 89 ? -2.302 -11.467 -14.143 1.00 87.19 89 SER A CA 1
ATOM 687 C C . SER A 1 89 ? -1.212 -12.178 -14.947 1.00 87.19 89 SER A C 1
ATOM 689 O O . SER A 1 89 ? -0.876 -11.718 -16.034 1.00 87.19 89 SER A O 1
ATOM 691 N N . ILE A 1 90 ? -0.691 -13.311 -14.460 1.00 86.69 90 ILE A N 1
ATOM 692 C CA . ILE A 1 90 ? 0.302 -14.108 -15.194 1.00 86.69 90 ILE A CA 1
ATOM 693 C C . ILE A 1 90 ? -0.277 -14.728 -16.459 1.00 86.69 90 ILE A C 1
ATOM 695 O O . ILE A 1 90 ? 0.371 -14.680 -17.505 1.00 86.69 90 ILE A O 1
ATOM 699 N N . TYR A 1 91 ? -1.508 -15.230 -16.408 1.00 87.94 91 TYR A N 1
ATOM 700 C CA . TYR A 1 91 ? -2.172 -15.758 -17.599 1.00 87.94 91 TYR A CA 1
ATOM 701 C C . TYR A 1 91 ? -2.522 -14.677 -18.630 1.00 87.94 91 TYR A C 1
ATOM 703 O O . TYR A 1 91 ? -2.490 -14.957 -19.827 1.00 87.94 91 TYR A O 1
ATOM 711 N N . LEU A 1 92 ? -2.827 -13.448 -18.198 1.00 83.44 92 LEU A N 1
ATOM 712 C CA . LEU A 1 92 ? -3.109 -12.325 -19.105 1.00 83.44 92 LEU A CA 1
ATOM 713 C C . LEU A 1 92 ? -1.844 -11.757 -19.780 1.00 83.44 92 LEU A C 1
ATOM 715 O O . LEU A 1 92 ? -1.945 -11.027 -20.767 1.00 83.44 92 LEU A O 1
ATOM 719 N N . GLY A 1 93 ? -0.660 -12.113 -19.279 1.00 83.75 93 GLY A N 1
ATOM 720 C CA . GLY A 1 93 ? 0.629 -11.788 -19.877 1.00 83.75 93 GLY A CA 1
ATOM 721 C C . GLY A 1 93 ? 1.378 -10.625 -19.208 1.00 83.75 93 GLY A C 1
ATOM 722 O O . GLY A 1 93 ? 0.891 -10.007 -18.260 1.00 83.75 93 GLY A O 1
ATOM 723 N N . PRO A 1 94 ? 2.581 -10.289 -19.715 1.00 76.25 94 PRO A N 1
ATOM 724 C CA . PRO A 1 94 ? 3.553 -9.445 -19.009 1.00 76.25 94 PRO A CA 1
ATOM 725 C C . PRO A 1 94 ? 3.091 -8.010 -18.736 1.00 76.25 94 PRO A C 1
ATOM 727 O O . PRO A 1 94 ? 3.566 -7.373 -17.800 1.00 76.25 94 PRO A O 1
ATOM 730 N N . TYR A 1 95 ? 2.161 -7.498 -19.545 1.00 76.69 95 TYR A N 1
ATOM 731 C CA . TYR A 1 95 ? 1.606 -6.152 -19.388 1.00 76.69 95 TYR A CA 1
ATOM 732 C C . TYR A 1 95 ? 0.680 -6.017 -18.172 1.00 76.69 95 TYR A C 1
ATOM 734 O O . TYR A 1 95 ? 0.476 -4.905 -17.697 1.00 76.69 95 TYR A O 1
ATOM 742 N N . PHE A 1 96 ? 0.133 -7.125 -17.660 1.00 81.44 96 PHE A N 1
ATOM 743 C CA . PHE A 1 96 ? -0.805 -7.133 -16.532 1.00 81.44 96 PHE A CA 1
ATOM 744 C C . PHE A 1 96 ? -0.142 -7.452 -15.187 1.00 81.44 96 PHE A C 1
ATOM 746 O O . PHE A 1 96 ? -0.832 -7.582 -14.169 1.00 81.44 96 PHE A O 1
ATOM 753 N N . TYR A 1 97 ? 1.186 -7.564 -15.150 1.00 82.50 97 TYR A N 1
ATOM 754 C CA . TYR A 1 97 ? 1.921 -7.717 -13.900 1.00 82.50 97 TYR A CA 1
ATOM 755 C C . TYR A 1 97 ? 1.710 -6.506 -12.976 1.00 82.50 97 TYR A C 1
ATOM 757 O O . TYR A 1 97 ? 1.543 -5.378 -13.432 1.00 82.50 97 TYR A O 1
ATOM 765 N N . GLY A 1 98 ? 1.660 -6.756 -11.664 1.00 81.81 98 GLY A N 1
ATOM 766 C CA . GLY A 1 98 ? 1.435 -5.731 -10.631 1.00 81.81 98 GLY A CA 1
ATOM 767 C C . GLY A 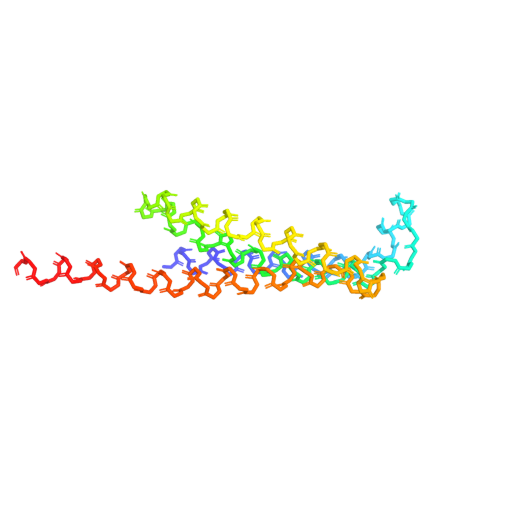1 98 ? -0.035 -5.341 -10.421 1.00 81.81 98 GLY A C 1
ATOM 768 O O . GLY A 1 98 ? -0.440 -5.025 -9.302 1.00 81.81 98 GLY A O 1
ATOM 769 N N . TYR A 1 99 ? -0.895 -5.458 -11.440 1.00 87.50 99 TYR A N 1
ATOM 770 C CA . TYR A 1 99 ? -2.321 -5.120 -11.301 1.00 87.50 99 TYR A CA 1
ATOM 771 C C . TYR A 1 99 ? -3.056 -6.003 -10.288 1.00 87.50 99 TYR A C 1
ATOM 773 O O . TYR A 1 99 ? -3.950 -5.519 -9.592 1.00 87.50 99 TYR A O 1
ATOM 781 N N . GLY A 1 100 ? -2.666 -7.273 -10.152 1.00 90.69 100 GLY A N 1
ATOM 782 C CA . GLY A 1 100 ? -3.253 -8.155 -9.145 1.00 90.69 100 GLY A CA 1
ATOM 783 C C . GLY A 1 100 ? -2.963 -7.719 -7.705 1.00 90.69 100 GLY A C 1
ATOM 784 O O . GLY A 1 100 ? -3.834 -7.817 -6.836 1.00 90.69 100 GLY A O 1
ATOM 785 N N . PHE A 1 101 ? -1.787 -7.140 -7.464 1.00 92.62 101 PHE A N 1
ATOM 786 C CA . PHE A 1 101 ? -1.421 -6.566 -6.172 1.00 92.62 101 PHE A CA 1
ATOM 787 C C . PHE A 1 101 ? -2.240 -5.309 -5.861 1.00 92.62 101 PHE A C 1
ATOM 789 O O . PHE A 1 101 ? -2.907 -5.244 -4.829 1.00 92.62 101 PHE A O 1
ATOM 796 N N . ALA A 1 102 ? -2.293 -4.348 -6.788 1.00 92.50 102 ALA A N 1
ATOM 797 C CA . ALA A 1 102 ? -3.106 -3.145 -6.607 1.00 92.50 102 ALA A CA 1
ATOM 798 C C . ALA A 1 102 ? -4.604 -3.477 -6.432 1.00 92.50 102 ALA A C 1
ATOM 800 O O . ALA A 1 102 ? -5.269 -2.935 -5.548 1.00 92.50 102 ALA A O 1
ATOM 801 N N . GLY A 1 103 ? -5.130 -4.414 -7.227 1.00 93.19 103 GLY A N 1
ATOM 802 C CA . GLY A 1 103 ? -6.524 -4.849 -7.153 1.00 93.19 103 GLY A CA 1
ATOM 803 C C . GLY A 1 103 ? -6.872 -5.535 -5.832 1.00 93.19 103 GLY A C 1
ATOM 804 O O . GLY A 1 103 ? -7.894 -5.218 -5.222 1.00 93.19 103 GLY A O 1
ATOM 805 N N . SER A 1 104 ? -6.015 -6.439 -5.353 1.00 95.69 104 SER A N 1
ATOM 806 C CA . SER A 1 104 ? -6.234 -7.130 -4.076 1.00 95.69 104 SER A CA 1
ATOM 807 C C . SER A 1 104 ? -6.183 -6.167 -2.884 1.00 95.69 104 SER A C 1
ATOM 809 O O . SER A 1 104 ? -7.013 -6.275 -1.974 1.00 95.69 104 SER A O 1
ATOM 811 N N . LEU A 1 105 ? -5.291 -5.169 -2.914 1.00 95.81 105 LEU A N 1
ATOM 812 C CA . LEU A 1 105 ? -5.257 -4.093 -1.922 1.00 95.81 105 LEU A CA 1
ATOM 813 C C . LEU A 1 105 ? -6.539 -3.264 -1.927 1.00 95.81 105 LEU A C 1
ATOM 815 O O . LEU A 1 105 ? -7.120 -3.074 -0.863 1.00 95.81 105 LEU A O 1
ATOM 819 N N . CYS A 1 106 ? -7.019 -2.822 -3.093 1.00 95.31 106 CYS A N 1
ATOM 820 C CA . CYS A 1 106 ? -8.274 -2.072 -3.195 1.00 95.31 106 CYS A CA 1
ATOM 821 C C . CYS A 1 106 ? -9.441 -2.825 -2.544 1.00 95.31 106 CYS A C 1
ATOM 823 O O . CYS A 1 106 ? -10.148 -2.267 -1.704 1.00 95.31 106 CYS A O 1
ATOM 825 N N . VAL A 1 107 ? -9.612 -4.108 -2.878 1.00 95.62 107 VAL A N 1
ATOM 826 C CA . VAL A 1 107 ? -10.686 -4.935 -2.305 1.00 95.62 107 VAL A CA 1
ATOM 827 C C . VAL A 1 107 ? -10.528 -5.070 -0.791 1.00 95.62 107 VAL A C 1
ATOM 829 O O . VAL A 1 107 ? -11.500 -4.918 -0.049 1.00 95.62 107 VAL A O 1
ATOM 832 N N . THR A 1 108 ? -9.307 -5.312 -0.311 1.00 96.12 108 THR A N 1
ATOM 833 C CA . THR A 1 108 ? -9.072 -5.524 1.122 1.00 96.12 108 THR A CA 1
ATOM 834 C C . THR A 1 108 ? -9.234 -4.232 1.926 1.00 96.12 108 THR A C 1
ATOM 836 O O . THR A 1 108 ? -9.789 -4.269 3.021 1.00 96.12 108 THR A O 1
ATOM 839 N N . ILE A 1 109 ? -8.818 -3.084 1.388 1.00 95.69 109 ILE A N 1
ATOM 840 C CA . ILE A 1 109 ? -9.007 -1.768 2.013 1.00 95.69 109 ILE A CA 1
ATOM 841 C C . ILE A 1 109 ? -10.496 -1.448 2.135 1.00 95.69 109 ILE A C 1
ATOM 843 O O . ILE A 1 109 ? -10.943 -1.099 3.224 1.00 95.69 109 ILE A O 1
ATOM 847 N N . LEU A 1 110 ? -11.273 -1.620 1.060 1.00 95.75 110 LEU A N 1
ATOM 848 C CA . LEU A 1 110 ? -12.722 -1.389 1.088 1.00 95.75 110 LEU A CA 1
ATOM 849 C C . LEU A 1 110 ? -13.413 -2.292 2.114 1.00 95.75 110 LEU A C 1
ATOM 851 O O . LEU A 1 110 ? -14.221 -1.822 2.914 1.00 95.75 110 LEU A O 1
ATOM 855 N N . CYS A 1 111 ? -13.048 -3.577 2.136 1.00 94.81 111 CYS A N 1
ATOM 856 C CA . CYS A 1 111 ? -13.539 -4.520 3.133 1.00 94.81 111 CYS A CA 1
ATOM 857 C C . CYS A 1 111 ? -13.162 -4.060 4.551 1.00 94.81 111 CYS A C 1
ATOM 859 O O . CYS A 1 111 ? -14.021 -3.951 5.421 1.00 94.81 111 CYS A O 1
ATOM 861 N N . GLY A 1 112 ? -11.897 -3.711 4.776 1.00 93.06 112 GLY A N 1
ATOM 862 C CA . GLY A 1 112 ? -11.401 -3.270 6.074 1.00 93.06 112 GLY A CA 1
ATOM 863 C C . GLY A 1 112 ? -12.068 -2.001 6.591 1.00 93.06 112 GLY A C 1
ATOM 864 O O . GLY A 1 112 ? -12.442 -1.955 7.758 1.00 93.06 112 GLY A O 1
ATOM 865 N N . MET A 1 113 ? -12.280 -1.005 5.729 1.00 92.31 113 MET A N 1
ATOM 866 C CA . MET A 1 113 ? -13.007 0.215 6.084 1.00 92.31 113 MET A CA 1
ATOM 867 C C . MET A 1 113 ? -14.462 -0.084 6.452 1.00 92.31 113 MET A C 1
ATOM 869 O O . MET A 1 113 ? -14.933 0.392 7.480 1.00 92.31 113 MET A O 1
ATOM 873 N N . PHE A 1 114 ? -15.151 -0.921 5.669 1.00 92.62 114 PHE A N 1
ATOM 874 C CA . PHE A 1 114 ? -16.532 -1.318 5.957 1.00 92.62 114 PHE A CA 1
ATOM 875 C C . PHE A 1 114 ? -16.662 -2.059 7.294 1.00 92.62 114 PHE A C 1
ATOM 877 O O . PHE A 1 114 ? -17.585 -1.809 8.067 1.00 92.62 114 PHE A O 1
ATOM 884 N N . LEU A 1 115 ? -15.740 -2.977 7.599 1.00 90.56 115 LEU A N 1
ATOM 885 C CA . LEU A 1 115 ? -15.748 -3.663 8.889 1.00 90.56 115 LEU A CA 1
ATOM 886 C C . LEU A 1 115 ? -15.413 -2.707 10.044 1.00 90.56 115 LEU A C 1
ATOM 888 O O . LEU A 1 115 ? -15.922 -2.910 11.148 1.00 90.56 115 LEU A O 1
ATOM 892 N N . LEU A 1 116 ? -14.542 -1.718 9.820 1.00 89.81 116 LEU A N 1
ATOM 893 C CA . LEU A 1 116 ? -14.089 -0.796 10.860 1.00 89.81 116 LEU A CA 1
ATOM 894 C C . LEU A 1 116 ? -15.230 0.119 11.290 1.00 89.81 116 LEU A C 1
ATOM 896 O O . LEU A 1 116 ? -15.469 0.257 12.484 1.00 89.81 116 LEU A O 1
ATOM 900 N N . ASP A 1 117 ? -15.961 0.659 10.319 1.00 88.38 117 ASP A N 1
ATOM 901 C CA . ASP A 1 117 ? -17.148 1.485 10.527 1.00 88.38 117 ASP A CA 1
ATOM 902 C C . ASP A 1 117 ? -18.175 0.771 11.426 1.00 88.38 117 ASP A C 1
ATOM 904 O O . ASP A 1 117 ? -18.494 1.232 12.523 1.00 88.38 117 ASP A O 1
ATOM 908 N N . ARG A 1 118 ? -18.546 -0.465 11.066 1.00 86.38 118 ARG A N 1
ATOM 909 C CA . ARG A 1 118 ? -19.465 -1.294 11.869 1.00 86.38 118 ARG A CA 1
ATOM 910 C C . ARG A 1 118 ? -18.938 -1.629 13.263 1.00 86.38 118 ARG A C 1
ATOM 912 O O . ARG A 1 118 ? -19.713 -1.787 14.209 1.00 86.38 118 ARG A O 1
ATOM 919 N N . ASP A 1 119 ? -17.631 -1.853 13.389 1.00 84.19 119 ASP A N 1
ATOM 920 C CA . ASP A 1 119 ? -17.022 -2.189 14.673 1.00 84.19 119 ASP A CA 1
ATOM 921 C C . ASP A 1 119 ? -16.967 -0.963 15.603 1.00 84.19 119 ASP A C 1
ATOM 923 O O . ASP A 1 119 ? -17.143 -1.144 16.812 1.00 84.19 119 ASP A O 1
ATOM 927 N N . LEU A 1 120 ? -16.791 0.248 15.059 1.00 83.69 120 LEU A N 1
ATOM 928 C CA . LEU A 1 120 ? -16.814 1.516 15.793 1.00 83.69 120 LEU A CA 1
ATOM 929 C C . LEU A 1 120 ? -18.229 1.897 16.251 1.00 83.69 120 LEU A C 1
ATOM 931 O O . LEU A 1 120 ? -18.408 2.171 17.437 1.00 83.69 120 LEU A O 1
ATOM 935 N N . GLU A 1 121 ? -19.242 1.801 15.384 1.00 79.44 121 GLU A N 1
ATOM 936 C CA . GLU A 1 121 ? -20.649 2.048 15.760 1.00 79.44 121 GLU A CA 1
ATOM 937 C C . GLU A 1 121 ? -21.083 1.173 16.949 1.00 79.44 121 GLU A C 1
ATOM 939 O O . GLU A 1 121 ? -21.745 1.614 17.892 1.00 79.44 121 GLU A O 1
ATOM 944 N N . ARG A 1 122 ? -20.658 -0.098 16.953 1.00 76.38 122 ARG A N 1
ATOM 945 C CA . ARG A 1 122 ? -20.959 -1.029 18.047 1.00 76.38 122 ARG A CA 1
ATOM 946 C C . ARG A 1 122 ? -20.263 -0.648 19.358 1.00 76.38 122 ARG A C 1
ATOM 948 O O . ARG A 1 122 ? -20.784 -0.970 20.430 1.00 76.38 122 ARG A O 1
ATOM 955 N N . LEU A 1 123 ? -19.083 -0.028 19.289 1.00 73.19 123 LEU A N 1
ATOM 956 C CA . LEU A 1 123 ? -18.368 0.476 20.464 1.00 73.19 123 LEU A CA 1
ATOM 957 C C . LEU A 1 123 ? -19.085 1.689 21.069 1.00 73.19 123 LEU A C 1
ATOM 959 O O . LEU A 1 123 ? -19.262 1.733 22.288 1.00 73.19 123 LEU A O 1
ATOM 963 N N . GLU A 1 124 ? -19.536 2.628 20.237 1.00 67.56 124 GLU A N 1
ATOM 964 C CA . GLU A 1 124 ? -20.303 3.796 20.689 1.00 67.56 124 GLU A CA 1
ATOM 965 C C . GLU A 1 124 ? -21.607 3.371 21.366 1.00 67.56 124 GLU A C 1
ATOM 967 O O . GLU A 1 124 ? -21.892 3.799 22.485 1.00 67.56 124 GLU A O 1
ATOM 972 N N . TYR A 1 125 ? -22.337 2.429 20.760 1.00 67.25 125 TYR A N 1
ATOM 973 C CA . TYR A 1 125 ? -23.581 1.908 21.326 1.00 67.25 125 TYR A CA 1
ATOM 974 C C . TYR A 1 125 ? -23.384 1.300 22.723 1.00 67.25 125 TYR A C 1
ATOM 976 O O . TYR A 1 125 ? -24.142 1.586 23.649 1.00 67.25 125 TYR A O 1
ATOM 984 N N . LYS A 1 126 ? -22.335 0.487 22.908 1.00 61.00 126 LYS A N 1
ATOM 985 C CA . LYS A 1 126 ? -22.035 -0.129 24.211 1.00 61.00 126 LYS A CA 1
ATOM 986 C C . LYS A 1 126 ? -21.612 0.873 25.281 1.00 61.00 126 LYS A C 1
ATOM 988 O O . LYS A 1 126 ? -21.805 0.586 26.456 1.00 61.00 126 LYS A O 1
ATOM 993 N N . THR A 1 127 ? -21.019 1.993 24.887 1.00 67.31 127 THR A N 1
ATOM 994 C CA . THR A 1 127 ? -20.482 2.978 25.833 1.00 67.31 127 THR A CA 1
ATOM 995 C C . THR A 1 127 ? -21.548 3.990 26.255 1.00 67.31 127 THR A C 1
ATOM 997 O O . THR A 1 127 ? -21.555 4.403 27.407 1.00 67.31 127 THR A O 1
ATOM 1000 N N . PHE A 1 128 ? -22.471 4.356 25.358 1.00 59.06 128 PHE A N 1
ATOM 1001 C CA . PHE A 1 128 ? -23.450 5.421 25.610 1.00 59.06 128 PHE A CA 1
ATOM 1002 C C . PHE A 1 128 ? -24.879 4.954 25.905 1.00 59.06 128 PHE A C 1
ATOM 1004 O O . PHE A 1 128 ? -25.640 5.737 26.459 1.00 59.06 128 PHE A O 1
ATOM 1011 N N . MET A 1 129 ? -25.271 3.724 25.551 1.00 60.50 129 MET A N 1
ATOM 1012 C CA . MET A 1 129 ? -26.649 3.248 25.788 1.00 60.50 129 MET A CA 1
ATOM 1013 C C . MET A 1 129 ? -26.799 2.242 26.933 1.00 60.50 129 MET A C 1
ATOM 1015 O O . MET A 1 129 ? -27.919 1.876 27.275 1.00 60.50 129 MET A O 1
ATOM 1019 N N . LEU A 1 130 ? -25.698 1.781 27.528 1.00 52.34 130 LEU A N 1
ATOM 1020 C CA . LEU A 1 130 ? -25.711 0.878 28.689 1.00 52.34 130 LEU A CA 1
ATOM 1021 C C . LEU A 1 130 ? -25.350 1.583 30.008 1.00 52.34 130 LEU A C 1
ATOM 1023 O O . LEU A 1 130 ? -25.140 0.898 31.010 1.00 52.34 130 LEU A O 1
ATOM 1027 N N . GLN A 1 131 ? -25.285 2.918 30.008 1.00 44.69 131 GLN A N 1
ATOM 1028 C CA . GLN A 1 131 ? -25.047 3.743 31.192 1.00 44.69 131 GLN A CA 1
ATOM 1029 C C . GLN A 1 131 ? -26.255 4.629 31.491 1.00 44.69 131 GLN A C 1
ATOM 1031 O O . GLN A 1 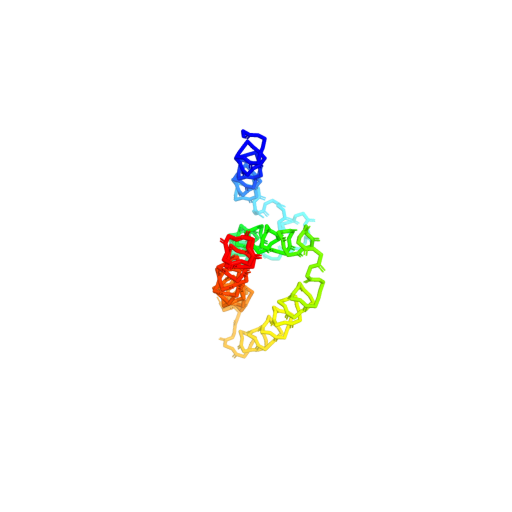131 ? -26.864 5.128 30.519 1.00 44.69 131 GLN A O 1
#

pLDDT: mean 87.77, std 10.12, range [44.69, 97.12]

Sequence (131 aa):
RMAREGIYDIIKVQAAATIAVFLMGRTLLTMAGIGVVYLPLLYIDVVGVGLQVVFLGIINIYLYLDRRGRALFLTGLFALLNLLFSIVSIYLGPYFYGYGFAGSLCVTILCGMFLLDRDLERLEYKTFMLQ